Protein AF-A0A3E0DYT3-F1 (afdb_monomer_lite)

pLDDT: mean 91.17, std 12.26, range [44.31, 98.5]

Secondary structure (DSSP, 8-state):
-EE-S--EEEETTT--EEE--GGGSEEEEEEEEETTEEEEEEEEEEEEE-TTT--EEEEEEEEEESSTTSEEEEEEEEESEEEEE---EE----------

Organism: NCBI:txid1682742

Sequence (100 aa):
MELTNIPEFKCKKCLKNFEIEIDDFETDTYSYERSMGNENQYNWNYIGNCPHCDNDLEISFDAYEYPVGMLNYEDSELTGCEFIIKPIFNVHNEDFETDI

Foldseek 3Di:
DDWPDFWKKAFPVPRDIDTDDQVQWDWDWDWDQDPLGIKIKIKTWHWFADPPPRHTKIKMKIWIDPPQQHTDDIDIDIDRIDTPGDTDDDHPPPDDPPPD

Structure (mmCIF, N/CA/C/O backbone):
data_AF-A0A3E0DYT3-F1
#
_entry.id   AF-A0A3E0DYT3-F1
#
loop_
_atom_site.group_PDB
_atom_site.id
_atom_site.type_symbol
_atom_site.label_atom_id
_atom_site.label_alt_id
_atom_site.label_comp_id
_atom_site.label_asym_id
_atom_site.label_entity_id
_atom_site.label_seq_id
_atom_site.pdbx_PDB_ins_code
_atom_site.Cartn_x
_atom_site.Cartn_y
_atom_site.Cartn_z
_atom_site.occupancy
_atom_site.B_iso_or_equiv
_atom_site.auth_seq_id
_atom_site.auth_comp_id
_atom_site.auth_asym_id
_atom_site.auth_atom_id
_atom_site.pdbx_PDB_model_num
ATOM 1 N N . MET A 1 1 ? 2.644 -3.917 -13.233 1.00 85.62 1 MET A N 1
ATOM 2 C CA . MET A 1 1 ? 2.612 -4.678 -11.968 1.00 85.62 1 MET A CA 1
ATOM 3 C C . MET A 1 1 ? 1.208 -4.643 -11.394 1.00 85.62 1 MET A C 1
ATOM 5 O O . MET A 1 1 ? 0.528 -3.642 -11.584 1.00 85.62 1 MET A O 1
ATOM 9 N N . GLU A 1 2 ? 0.787 -5.704 -10.710 1.00 87.31 2 GLU A N 1
ATOM 10 C CA . GLU A 1 2 ? -0.510 -5.764 -10.024 1.00 87.31 2 GLU A CA 1
ATOM 11 C C . GLU A 1 2 ? -0.381 -6.292 -8.590 1.00 87.31 2 GLU A C 1
ATOM 13 O O . GLU A 1 2 ? 0.572 -7.007 -8.262 1.00 87.31 2 GLU A O 1
ATOM 18 N N . LEU A 1 3 ? -1.374 -5.967 -7.761 1.00 88.56 3 LEU A N 1
ATOM 19 C CA . LEU A 1 3 ? -1.604 -6.593 -6.463 1.00 88.56 3 LEU A CA 1
ATOM 20 C C . LEU A 1 3 ? -2.447 -7.858 -6.656 1.00 88.56 3 LEU A C 1
ATOM 22 O O . LEU A 1 3 ? -3.513 -7.810 -7.262 1.00 88.56 3 LEU A O 1
ATOM 26 N N . THR A 1 4 ? -1.983 -8.993 -6.132 1.00 89.25 4 THR A N 1
ATOM 27 C CA . THR A 1 4 ? -2.640 -10.305 -6.335 1.00 89.25 4 THR A CA 1
ATOM 28 C C . THR A 1 4 ? -3.494 -10.765 -5.156 1.00 89.25 4 THR A C 1
ATOM 30 O O . THR A 1 4 ? -4.172 -11.791 -5.233 1.00 89.25 4 THR A O 1
ATOM 33 N N . ASN A 1 5 ? -3.482 -10.012 -4.060 1.00 92.44 5 ASN A N 1
ATOM 34 C CA . ASN A 1 5 ? -4.314 -10.237 -2.888 1.00 92.44 5 ASN A CA 1
ATOM 35 C C . ASN A 1 5 ? -4.812 -8.909 -2.321 1.00 92.44 5 ASN A C 1
ATOM 37 O O . ASN A 1 5 ? -4.173 -7.871 -2.481 1.00 92.44 5 ASN A O 1
ATOM 41 N N . ILE A 1 6 ? -5.918 -8.982 -1.585 1.00 92.94 6 ILE A N 1
ATOM 42 C CA . ILE A 1 6 ? -6.404 -7.873 -0.768 1.00 92.94 6 ILE A CA 1
ATOM 43 C C . ILE A 1 6 ? -5.564 -7.851 0.522 1.00 92.94 6 ILE A C 1
ATOM 45 O O . ILE A 1 6 ? -5.486 -8.879 1.208 1.00 92.94 6 ILE A O 1
ATOM 49 N N . PRO A 1 7 ? -4.873 -6.744 0.843 1.00 94.50 7 PRO A N 1
ATOM 50 C CA . PRO A 1 7 ? -4.141 -6.620 2.096 1.00 94.50 7 PRO A CA 1
ATOM 51 C C . PRO A 1 7 ? -5.102 -6.448 3.281 1.00 94.50 7 PRO A C 1
ATOM 53 O O . PRO A 1 7 ? -6.120 -5.761 3.194 1.00 94.50 7 PRO A O 1
ATOM 56 N N . GLU A 1 8 ? -4.743 -7.041 4.421 1.00 96.94 8 GLU A N 1
ATOM 57 C CA . GLU A 1 8 ? -5.505 -6.917 5.668 1.00 96.94 8 GLU A CA 1
ATOM 58 C C . GLU A 1 8 ? -4.731 -6.084 6.686 1.00 96.94 8 GLU A C 1
ATOM 60 O O . GLU A 1 8 ? -3.527 -6.279 6.898 1.00 96.94 8 GLU A O 1
ATOM 65 N N . PHE A 1 9 ? -5.449 -5.218 7.397 1.00 98.00 9 PHE A N 1
ATOM 66 C CA . PHE A 1 9 ? -4.875 -4.288 8.360 1.00 98.00 9 PHE A CA 1
ATOM 67 C C . PHE A 1 9 ? -5.522 -4.426 9.728 1.00 98.00 9 PHE A C 1
ATOM 69 O O . PHE A 1 9 ? -6.697 -4.766 9.877 1.00 98.00 9 PHE A O 1
ATOM 76 N N . LYS A 1 10 ? -4.758 -4.064 10.755 1.00 98.44 10 LYS A N 1
ATOM 77 C CA . LYS A 1 10 ? -5.242 -3.886 12.118 1.00 98.44 10 LYS A CA 1
ATOM 78 C C . LYS A 1 10 ? -5.078 -2.439 12.544 1.00 98.44 10 LYS A C 1
ATOM 80 O O . LYS A 1 10 ? -3.985 -1.877 12.497 1.00 98.44 10 LYS A O 1
ATOM 85 N N . CYS A 1 11 ? -6.161 -1.829 13.017 1.00 98.50 11 CYS A N 1
ATOM 86 C CA . CYS A 1 11 ? -6.116 -0.462 13.527 1.00 98.50 11 CYS A CA 1
ATOM 87 C C . CYS A 1 11 ? -5.324 -0.406 14.840 1.00 98.50 11 CYS A C 1
ATOM 89 O O . CYS A 1 11 ? -5.667 -1.102 15.798 1.00 98.50 11 CYS A O 1
ATOM 91 N N . LYS A 1 12 ? -4.331 0.486 14.939 1.00 98.38 12 LYS A N 1
ATOM 92 C CA . LYS A 1 12 ? -3.523 0.657 16.162 1.00 98.38 12 LYS A CA 1
ATOM 93 C C . LYS A 1 12 ? -4.322 1.274 17.320 1.00 98.38 12 LYS A C 1
ATOM 95 O O . LYS A 1 12 ? -3.955 1.086 18.475 1.00 98.38 12 LYS A O 1
ATOM 100 N N . LYS A 1 13 ? -5.432 1.974 17.033 1.00 98.19 13 LYS A N 1
ATOM 101 C CA . LYS A 1 13 ? -6.297 2.610 18.047 1.00 98.19 13 LYS A CA 1
ATOM 102 C C . LYS A 1 13 ? -7.363 1.671 18.614 1.00 98.19 13 LYS A C 1
ATOM 104 O O . LYS A 1 13 ? -7.489 1.568 19.828 1.00 98.19 13 LYS A O 1
ATOM 109 N N . CYS A 1 14 ? -8.163 1.017 17.765 1.00 98.25 14 CYS A N 1
ATOM 110 C CA . CYS A 1 14 ? -9.277 0.169 18.226 1.00 98.25 14 CYS A CA 1
ATOM 111 C C . CYS A 1 14 ? -9.019 -1.340 18.134 1.00 98.25 14 CYS A C 1
ATOM 113 O O . CYS A 1 14 ? -9.865 -2.115 18.574 1.00 98.25 14 CYS A O 1
ATOM 115 N N . LEU A 1 15 ? -7.873 -1.753 17.578 1.00 98.19 15 LEU A N 1
ATOM 116 C CA . LEU A 1 15 ? -7.430 -3.147 17.445 1.00 98.19 15 LEU A CA 1
ATOM 117 C C . LEU A 1 15 ? -8.324 -4.047 16.585 1.00 98.19 15 LEU A C 1
ATOM 119 O O . LEU A 1 15 ? -8.094 -5.254 16.543 1.00 98.19 15 LEU A O 1
ATOM 123 N N . LYS A 1 16 ? -9.320 -3.479 15.901 1.00 98.44 16 LYS A N 1
ATOM 124 C CA . LYS A 1 16 ? -10.148 -4.205 14.942 1.00 98.44 16 LYS A CA 1
ATOM 125 C C . LYS A 1 16 ? -9.446 -4.318 13.597 1.00 98.44 16 LYS A C 1
ATOM 127 O O . LYS A 1 16 ? -8.723 -3.404 13.187 1.00 98.44 16 LYS A O 1
ATOM 132 N N . ASN A 1 17 ? -9.728 -5.428 12.934 1.00 98.19 17 ASN A N 1
ATOM 133 C CA . ASN A 1 17 ? -9.248 -5.720 11.597 1.00 98.19 17 ASN A CA 1
ATOM 134 C C . ASN A 1 17 ? -10.157 -5.048 10.563 1.00 98.19 17 ASN A C 1
ATOM 136 O O . ASN A 1 17 ? -11.354 -4.846 10.812 1.00 98.19 17 ASN A O 1
ATOM 140 N N . PHE A 1 18 ? -9.579 -4.692 9.427 1.00 97.31 18 PHE A N 1
ATOM 141 C CA . PHE A 1 18 ? -10.288 -4.157 8.276 1.00 97.31 18 PHE A CA 1
ATOM 142 C C . PHE A 1 18 ? -9.480 -4.409 7.001 1.00 97.31 18 PHE A C 1
ATOM 144 O O . PHE A 1 18 ? -8.274 -4.656 7.052 1.00 97.31 18 PHE A O 1
ATOM 151 N N . GLU A 1 19 ? -10.172 -4.318 5.878 1.00 96.44 19 GLU A N 1
ATOM 152 C CA . GLU A 1 19 ? -9.627 -4.403 4.527 1.00 96.44 19 GLU A CA 1
ATOM 153 C C . GLU A 1 19 ? -9.886 -3.067 3.830 1.00 96.44 19 GLU A 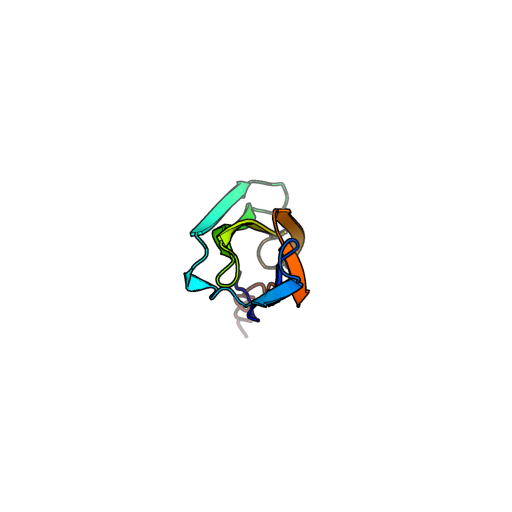C 1
ATOM 155 O O . GLU A 1 19 ? -10.802 -2.328 4.213 1.00 96.44 19 GLU A O 1
ATOM 160 N N . ILE A 1 20 ? -9.050 -2.752 2.849 1.00 93.25 20 ILE A N 1
ATOM 161 C CA . ILE A 1 20 ? -9.251 -1.641 1.921 1.00 93.25 20 ILE A CA 1
ATOM 162 C C . ILE A 1 20 ? -9.196 -2.267 0.532 1.00 93.25 20 ILE A C 1
ATOM 164 O O . ILE A 1 20 ? -8.249 -3.001 0.234 1.00 93.25 20 ILE A O 1
ATOM 168 N N . GLU A 1 21 ? -10.224 -2.023 -0.277 1.00 91.38 21 GLU A N 1
ATOM 169 C CA . GLU A 1 21 ? -10.259 -2.516 -1.651 1.00 91.38 21 GLU A CA 1
ATOM 170 C C . GLU A 1 21 ? -9.122 -1.872 -2.447 1.00 91.38 21 GLU A C 1
ATOM 172 O O . GLU A 1 21 ? -8.789 -0.707 -2.242 1.00 91.38 21 GLU A O 1
ATOM 177 N N . ILE A 1 22 ? -8.514 -2.620 -3.367 1.00 88.38 22 ILE A N 1
ATOM 178 C CA . ILE A 1 22 ? -7.379 -2.109 -4.156 1.00 88.38 22 ILE A CA 1
ATOM 179 C C . ILE A 1 22 ? -7.786 -0.861 -4.957 1.00 88.38 22 ILE A C 1
ATOM 181 O O . ILE A 1 22 ? -6.985 0.058 -5.098 1.00 88.38 22 ILE A O 1
ATOM 185 N N . ASP A 1 23 ? -9.041 -0.803 -5.409 1.00 90.88 23 ASP A N 1
ATOM 186 C CA . ASP A 1 23 ? -9.606 0.326 -6.157 1.00 90.88 23 ASP A CA 1
ATOM 187 C C . ASP A 1 23 ? -9.741 1.616 -5.324 1.00 90.88 23 ASP A C 1
ATOM 189 O O . ASP A 1 23 ? -9.891 2.696 -5.895 1.00 90.88 23 ASP A O 1
ATOM 193 N N . ASP A 1 24 ? -9.681 1.525 -3.989 1.00 93.81 24 ASP A N 1
ATOM 194 C CA . ASP A 1 24 ? -9.703 2.691 -3.098 1.00 93.81 24 ASP A CA 1
ATOM 195 C C . ASP A 1 24 ? -8.309 3.329 -2.931 1.00 93.81 24 ASP A C 1
ATOM 197 O O . ASP A 1 24 ? -8.190 4.395 -2.321 1.00 93.81 24 ASP A O 1
ATOM 201 N N . PHE A 1 25 ? -7.249 2.699 -3.452 1.00 95.00 25 PHE A N 1
ATOM 202 C CA . PHE A 1 25 ? -5.910 3.284 -3.476 1.00 95.00 25 PHE A CA 1
ATOM 203 C C . PHE A 1 25 ? -5.738 4.182 -4.703 1.00 95.00 25 PHE A C 1
ATOM 205 O O . PHE A 1 25 ? -6.036 3.799 -5.834 1.00 95.00 25 PHE A O 1
ATOM 212 N N . GLU A 1 26 ? -5.168 5.364 -4.494 1.00 96.31 26 GLU A N 1
ATOM 213 C CA . GLU A 1 26 ? -4.632 6.171 -5.584 1.00 96.31 26 GLU A CA 1
ATOM 214 C C . GLU A 1 26 ? -3.350 5.510 -6.096 1.00 96.31 26 GLU A C 1
ATOM 216 O O . GLU A 1 26 ? -2.431 5.238 -5.320 1.00 96.31 26 GLU A O 1
ATOM 221 N N . THR A 1 27 ? -3.301 5.218 -7.395 1.00 94.00 27 THR A N 1
ATOM 222 C CA . THR A 1 27 ? -2.179 4.502 -8.008 1.00 94.00 27 THR A CA 1
ATOM 223 C C . THR A 1 27 ? -1.402 5.391 -8.962 1.00 94.00 27 THR A C 1
ATOM 225 O O . THR A 1 27 ? -1.984 5.943 -9.900 1.00 94.00 27 THR A O 1
ATOM 228 N N . ASP A 1 28 ? -0.085 5.428 -8.800 1.00 95.06 28 ASP A N 1
ATOM 229 C CA . ASP A 1 28 ? 0.828 6.146 -9.683 1.00 95.06 28 ASP A CA 1
ATOM 230 C C . ASP A 1 28 ? 1.893 5.207 -10.257 1.00 95.06 28 ASP A C 1
ATOM 232 O O . ASP A 1 28 ? 2.249 4.174 -9.684 1.00 95.06 28 ASP A O 1
ATOM 236 N N . THR A 1 29 ? 2.413 5.557 -11.432 1.00 94.50 29 THR A N 1
ATOM 237 C CA . THR A 1 29 ? 3.540 4.848 -12.045 1.00 94.50 29 THR A CA 1
ATOM 238 C C . THR A 1 29 ? 4.561 5.843 -12.564 1.00 94.50 29 THR A C 1
ATOM 240 O O . THR A 1 29 ? 4.234 6.757 -13.324 1.00 94.50 29 THR A O 1
ATOM 243 N N . TYR A 1 30 ? 5.817 5.628 -12.190 1.00 94.56 30 TYR A N 1
ATOM 244 C CA . TYR A 1 30 ? 6.951 6.434 -12.619 1.00 94.56 30 TYR A CA 1
ATOM 245 C C . TYR A 1 30 ? 7.972 5.553 -13.331 1.00 94.56 30 TYR A C 1
ATOM 247 O O . TYR A 1 30 ? 8.154 4.393 -12.981 1.00 94.56 30 TYR A O 1
ATOM 255 N N . SER A 1 31 ? 8.649 6.103 -14.336 1.00 95.50 31 SER A N 1
ATOM 256 C CA . SER A 1 31 ? 9.658 5.384 -15.116 1.00 95.50 31 SER A CA 1
ATOM 257 C C . SER A 1 31 ? 10.934 6.210 -15.179 1.00 95.50 31 SER A C 1
ATOM 259 O O . SER A 1 31 ? 10.908 7.371 -15.596 1.00 95.50 31 SER A O 1
ATOM 261 N N . TYR A 1 32 ? 12.056 5.592 -14.818 1.00 93.50 32 TYR A N 1
ATOM 262 C CA . TYR A 1 32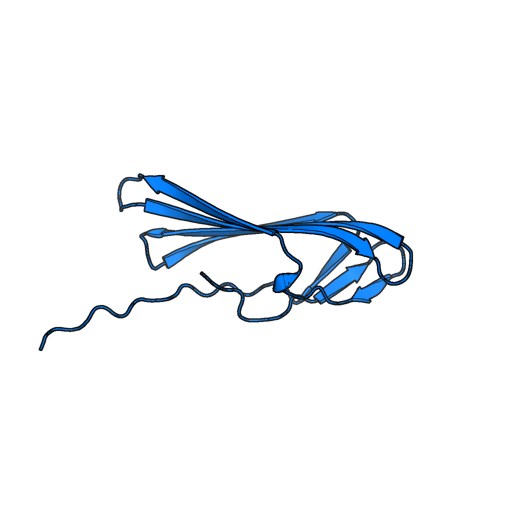 ? 13.368 6.229 -14.761 1.00 93.50 32 TYR A CA 1
ATOM 263 C C . TYR A 1 32 ? 14.387 5.432 -15.577 1.00 93.50 32 TYR A C 1
ATOM 265 O O . TYR A 1 32 ? 14.581 4.243 -15.345 1.00 93.50 32 TYR A O 1
ATOM 273 N N . GLU A 1 33 ? 15.073 6.074 -16.521 1.00 95.19 33 GLU A N 1
ATOM 274 C CA . GLU A 1 33 ? 16.086 5.399 -17.340 1.00 95.19 33 GLU A CA 1
ATOM 275 C C . GLU A 1 33 ? 17.333 5.044 -16.509 1.00 95.19 33 GLU A C 1
ATOM 277 O O . GLU A 1 33 ? 17.896 5.885 -15.799 1.00 95.19 33 GLU A O 1
ATOM 282 N N . ARG A 1 34 ? 17.786 3.790 -16.614 1.00 92.62 34 ARG A N 1
ATOM 283 C CA . ARG A 1 34 ? 18.992 3.255 -15.968 1.00 92.62 34 ARG A CA 1
ATOM 284 C C . ARG A 1 34 ? 19.772 2.341 -16.923 1.00 92.62 34 ARG A C 1
ATOM 286 O O . ARG A 1 34 ? 19.386 2.107 -18.063 1.00 92.62 34 ARG A O 1
ATOM 293 N N . SER A 1 35 ? 20.906 1.810 -16.461 1.00 93.12 35 SER A N 1
ATOM 294 C CA . SER A 1 35 ? 21.855 1.052 -17.294 1.00 93.12 35 SER A CA 1
ATOM 295 C C . SER A 1 35 ? 21.292 -0.213 -17.964 1.00 93.12 35 SER A C 1
ATOM 297 O O . SER A 1 35 ? 21.855 -0.653 -18.961 1.00 93.12 35 SER A O 1
ATOM 299 N N . MET A 1 36 ? 20.232 -0.823 -17.422 1.00 90.56 36 MET A N 1
ATOM 300 C CA . MET A 1 36 ? 19.591 -2.048 -17.935 1.00 90.56 36 MET A CA 1
ATOM 301 C C . MET A 1 36 ? 18.173 -1.784 -18.470 1.00 90.56 36 MET A C 1
ATOM 303 O O . MET A 1 36 ? 17.347 -2.693 -18.503 1.00 90.56 36 MET A O 1
ATOM 307 N N . GLY A 1 37 ? 17.890 -0.544 -18.875 1.00 91.75 37 GLY A N 1
ATOM 308 C CA . GLY A 1 37 ? 16.560 -0.098 -19.281 1.00 91.75 37 GLY A CA 1
ATOM 309 C C . GLY A 1 37 ? 15.874 0.715 -18.189 1.00 91.75 37 GLY A C 1
ATOM 310 O O . GLY A 1 37 ? 16.525 1.229 -17.278 1.00 91.75 37 GLY A O 1
ATOM 311 N N . ASN A 1 38 ? 14.558 0.858 -18.299 1.00 92.31 38 ASN A N 1
ATOM 312 C CA . ASN A 1 38 ? 13.786 1.631 -17.335 1.00 92.31 38 ASN A CA 1
ATOM 313 C C . ASN A 1 38 ? 13.647 0.872 -16.012 1.00 92.31 38 ASN A C 1
ATOM 315 O O . ASN A 1 38 ? 13.396 -0.331 -15.998 1.00 92.31 38 ASN A O 1
ATOM 319 N N . GLU A 1 39 ? 13.804 1.591 -14.907 1.00 94.75 39 GLU A N 1
ATOM 320 C CA . GLU A 1 39 ? 13.262 1.216 -13.607 1.00 94.75 39 GLU A CA 1
ATOM 321 C C . GLU A 1 39 ? 11.848 1.788 -13.518 1.00 94.75 39 GLU A C 1
ATOM 323 O O . GLU A 1 39 ? 11.671 3.008 -13.584 1.00 94.75 39 GLU A O 1
ATOM 328 N N . ASN A 1 40 ? 10.854 0.911 -13.394 1.00 94.88 40 ASN A N 1
ATOM 329 C CA . ASN A 1 40 ? 9.468 1.318 -13.199 1.00 94.88 40 ASN A CA 1
ATOM 330 C C . ASN A 1 40 ? 9.139 1.249 -11.706 1.00 94.88 40 ASN A C 1
ATOM 332 O O . ASN A 1 40 ? 9.314 0.203 -11.087 1.00 94.88 40 ASN A O 1
ATOM 336 N N . GLN A 1 41 ? 8.664 2.348 -11.130 1.00 95.56 41 GLN A N 1
ATOM 337 C CA . GLN A 1 41 ? 8.113 2.397 -9.780 1.00 95.56 41 GLN A CA 1
ATOM 338 C C . GLN A 1 41 ? 6.590 2.397 -9.876 1.00 95.56 41 GLN A C 1
ATOM 340 O O . GLN A 1 41 ? 6.013 3.231 -10.573 1.00 95.56 41 GLN A O 1
ATOM 345 N N . TYR A 1 42 ? 5.960 1.491 -9.143 1.00 95.31 42 TYR A N 1
ATOM 346 C CA . TYR A 1 42 ? 4.520 1.413 -8.955 1.00 95.31 42 TYR A CA 1
ATOM 347 C C . TYR A 1 42 ? 4.211 1.786 -7.515 1.00 95.31 42 TYR A C 1
ATOM 349 O O . TYR A 1 42 ? 4.820 1.232 -6.597 1.00 95.31 42 TYR A O 1
ATOM 357 N N . ASN A 1 43 ? 3.292 2.724 -7.331 1.00 95.38 43 ASN A N 1
ATOM 358 C CA . ASN A 1 43 ? 2.928 3.225 -6.020 1.00 95.38 43 ASN A CA 1
ATOM 359 C C . ASN A 1 43 ? 1.408 3.130 -5.813 1.00 95.38 43 ASN A C 1
ATOM 361 O O . ASN A 1 43 ? 0.635 3.360 -6.744 1.00 95.38 43 ASN A O 1
ATOM 365 N N . TRP A 1 44 ? 1.009 2.780 -4.591 1.00 96.38 44 TRP A N 1
ATOM 366 C CA . TRP A 1 44 ? -0.376 2.747 -4.123 1.00 96.38 44 TRP A CA 1
ATOM 367 C C . TRP A 1 44 ? -0.468 3.552 -2.831 1.00 96.38 44 TRP A C 1
ATOM 369 O O . TRP A 1 44 ? 0.185 3.190 -1.854 1.00 96.38 44 TRP A O 1
ATOM 379 N N . ASN A 1 45 ? -1.306 4.588 -2.798 1.00 97.19 45 ASN A N 1
ATOM 380 C CA . ASN A 1 45 ? -1.529 5.419 -1.616 1.00 97.19 45 ASN A CA 1
ATOM 381 C C . ASN A 1 45 ? -2.988 5.385 -1.174 1.00 97.19 45 ASN A C 1
ATOM 383 O O . ASN A 1 45 ? -3.904 5.498 -1.984 1.00 97.19 45 ASN A O 1
ATOM 387 N N . TYR A 1 46 ? -3.204 5.313 0.133 1.00 97.44 46 TYR A N 1
ATOM 388 C CA . TYR A 1 46 ? -4.511 5.486 0.747 1.00 97.44 46 TYR A CA 1
ATOM 389 C C . TYR A 1 46 ? -4.416 6.457 1.920 1.00 97.44 46 TYR A C 1
ATOM 391 O O . TYR A 1 46 ? -3.608 6.276 2.835 1.00 97.44 46 TYR A O 1
ATOM 399 N N . ILE A 1 47 ? -5.297 7.459 1.914 1.00 97.69 47 ILE A N 1
ATOM 400 C CA . ILE A 1 47 ? -5.503 8.395 3.019 1.00 97.69 47 ILE A CA 1
ATOM 401 C C . ILE A 1 47 ? -6.978 8.341 3.399 1.00 97.69 47 ILE A C 1
ATOM 403 O O . ILE A 1 47 ? -7.856 8.614 2.582 1.00 97.69 47 ILE A O 1
ATOM 407 N N . GLY A 1 48 ? -7.264 8.017 4.656 1.00 96.94 48 GLY A N 1
ATOM 408 C CA . GLY A 1 48 ? -8.641 7.909 5.119 1.00 96.94 48 GLY A CA 1
ATOM 409 C C . GLY A 1 48 ? -8.745 7.612 6.604 1.00 96.94 48 GLY A C 1
ATOM 410 O O . GLY A 1 48 ? -7.820 7.859 7.376 1.00 96.94 48 GLY A O 1
ATOM 411 N N . ASN A 1 49 ? -9.883 7.061 7.019 1.00 97.81 49 ASN A N 1
ATOM 412 C CA . ASN A 1 49 ? -10.169 6.804 8.427 1.00 97.81 49 ASN A CA 1
ATOM 413 C C . ASN A 1 49 ? -10.513 5.334 8.676 1.00 97.81 49 ASN A C 1
ATOM 415 O O . ASN A 1 49 ? -11.087 4.645 7.836 1.00 97.81 49 ASN A O 1
ATOM 419 N N . CYS A 1 50 ? -10.177 4.841 9.869 1.00 97.56 50 CYS A N 1
ATOM 420 C CA . CYS A 1 50 ? -10.549 3.501 10.296 1.00 97.56 50 CYS A CA 1
ATOM 421 C C . CYS A 1 50 ? -12.080 3.386 10.373 1.00 97.56 50 CYS A C 1
ATOM 423 O O . CYS A 1 50 ? -12.690 4.119 11.162 1.00 97.56 50 CYS A O 1
ATOM 425 N N . PRO A 1 51 ? -12.698 2.397 9.701 1.00 97.25 51 PRO A N 1
ATOM 426 C CA . PRO A 1 51 ? -14.158 2.287 9.605 1.00 97.25 51 PRO A CA 1
ATOM 427 C C . PRO A 1 51 ? -14.851 2.005 10.948 1.00 97.25 51 PRO A C 1
ATOM 429 O O . PRO A 1 51 ? -16.074 2.056 11.053 1.00 97.25 51 PRO A O 1
ATOM 432 N N . HIS A 1 52 ? -14.083 1.696 12.000 1.00 97.75 52 HIS A N 1
ATOM 433 C CA . HIS A 1 52 ? -14.616 1.328 13.310 1.00 97.75 52 HIS A CA 1
ATOM 434 C C . HIS A 1 52 ? -14.448 2.381 14.404 1.00 97.75 52 HIS A C 1
ATOM 436 O O . HIS A 1 52 ? -15.122 2.284 15.431 1.00 97.75 52 HIS A O 1
ATOM 442 N N . CYS A 1 53 ? -13.499 3.309 14.267 1.00 97.75 53 CYS A N 1
ATOM 443 C CA . CYS A 1 53 ? -13.169 4.266 15.332 1.00 97.75 53 CYS A CA 1
ATOM 444 C C . CYS A 1 53 ? -12.677 5.628 14.835 1.00 97.75 53 CYS A C 1
ATOM 446 O O . CYS A 1 53 ? -12.195 6.422 15.654 1.00 97.75 53 CYS A O 1
ATOM 448 N N . ASP A 1 54 ? -12.769 5.857 13.523 1.00 97.50 54 ASP A N 1
ATOM 449 C CA . ASP A 1 54 ? -12.444 7.124 12.873 1.00 97.50 54 ASP A CA 1
ATOM 450 C C . ASP A 1 54 ? -10.982 7.564 13.078 1.00 97.50 54 ASP A C 1
ATOM 452 O O . ASP A 1 54 ? -10.643 8.738 13.077 1.00 97.50 54 ASP A O 1
ATOM 456 N N . ASN A 1 55 ? -10.084 6.608 13.337 1.00 97.88 55 ASN A N 1
ATOM 457 C CA . ASN A 1 55 ? -8.652 6.882 13.444 1.00 97.88 55 ASN A CA 1
ATOM 458 C C . ASN A 1 55 ? -8.072 7.228 12.075 1.00 97.88 55 ASN A C 1
ATOM 460 O O . ASN A 1 55 ? -8.318 6.464 11.149 1.00 97.88 55 ASN A O 1
ATOM 464 N N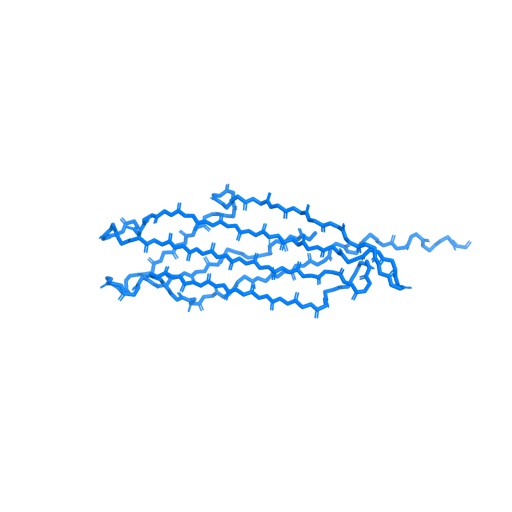 . ASP A 1 56 ? -7.251 8.268 11.975 1.00 98.44 56 ASP A N 1
ATOM 465 C CA . ASP A 1 56 ? -6.552 8.605 10.730 1.00 98.44 56 ASP A CA 1
ATOM 466 C C . ASP A 1 56 ? -5.618 7.469 10.287 1.00 98.44 56 ASP A C 1
ATOM 468 O O . ASP A 1 56 ? -4.906 6.865 11.101 1.00 98.44 56 ASP A O 1
ATOM 472 N N . LEU A 1 57 ? -5.662 7.160 8.996 1.00 98.25 57 LEU A N 1
ATOM 473 C CA . LEU A 1 57 ? -4.883 6.133 8.322 1.00 98.25 57 LEU A CA 1
ATOM 474 C C . LEU A 1 57 ? -4.168 6.763 7.130 1.00 98.25 57 LEU A C 1
ATOM 476 O O . LEU A 1 57 ? -4.782 7.474 6.337 1.00 98.25 57 LEU A O 1
ATOM 480 N N . GLU A 1 58 ? -2.891 6.441 6.998 1.00 98.19 58 GLU A N 1
ATOM 481 C CA . GLU A 1 58 ? -2.079 6.756 5.828 1.00 98.19 58 GLU A CA 1
ATOM 482 C C . GLU A 1 58 ? -1.267 5.504 5.519 1.00 98.19 58 GLU A C 1
ATOM 484 O O . GLU A 1 58 ? -0.602 4.956 6.405 1.00 98.19 58 GLU A O 1
ATOM 489 N N . ILE A 1 59 ? -1.435 4.983 4.310 1.00 98.06 59 ILE A N 1
ATOM 490 C CA . ILE A 1 59 ? -0.896 3.696 3.885 1.00 98.06 59 ILE A CA 1
ATOM 491 C C . ILE A 1 59 ? -0.295 3.898 2.501 1.00 98.06 59 ILE A C 1
ATOM 493 O O . ILE A 1 59 ? -1.006 4.327 1.594 1.00 98.06 59 ILE A O 1
ATOM 497 N N . SER A 1 60 ? 0.980 3.563 2.341 1.00 96.81 60 SER A N 1
ATOM 498 C CA . SER A 1 60 ? 1.656 3.567 1.049 1.00 96.81 60 SER A CA 1
ATOM 499 C C . SER A 1 60 ? 2.346 2.235 0.787 1.00 96.81 60 SER A C 1
ATOM 501 O O . SER A 1 60 ? 2.909 1.613 1.6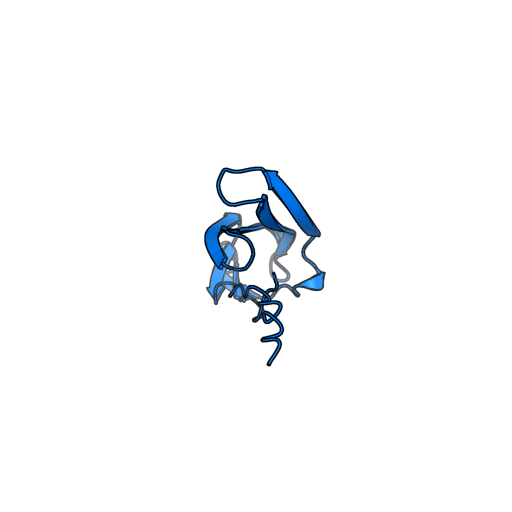96 1.00 96.81 60 SER A O 1
ATOM 503 N N . PHE A 1 61 ? 2.298 1.800 -0.468 1.00 94.69 61 PHE A N 1
ATOM 504 C CA . PHE A 1 61 ? 3.078 0.683 -0.978 1.00 94.69 61 PHE A CA 1
ATOM 505 C C . PHE A 1 61 ? 3.859 1.123 -2.202 1.00 94.69 61 PHE A C 1
ATOM 507 O O . PHE A 1 61 ? 3.297 1.750 -3.097 1.00 94.69 61 PHE A O 1
ATOM 514 N N . ASP A 1 62 ? 5.116 0.712 -2.272 1.00 94.94 62 ASP A N 1
ATOM 515 C CA . ASP A 1 62 ? 5.985 0.947 -3.411 1.00 94.94 62 ASP A CA 1
ATOM 516 C C . ASP A 1 62 ? 6.569 -0.372 -3.890 1.00 94.94 62 ASP A C 1
ATOM 518 O O . ASP A 1 62 ? 7.042 -1.188 -3.099 1.00 94.94 62 ASP A O 1
ATOM 522 N N . ALA A 1 63 ? 6.588 -0.567 -5.200 1.00 95.62 63 ALA A N 1
ATOM 523 C CA . ALA A 1 63 ? 7.256 -1.696 -5.811 1.00 95.62 63 ALA A CA 1
ATOM 524 C C . ALA A 1 63 ? 8.012 -1.251 -7.060 1.00 95.62 63 ALA A C 1
ATOM 526 O O . ALA A 1 63 ? 7.516 -0.478 -7.878 1.00 95.62 63 ALA A O 1
ATOM 527 N N . TYR A 1 64 ? 9.237 -1.742 -7.191 1.00 94.75 64 TYR A N 1
ATOM 528 C CA . TYR A 1 64 ? 10.187 -1.323 -8.209 1.00 94.75 64 TYR A CA 1
ATOM 529 C C . TYR A 1 64 ? 10.511 -2.502 -9.112 1.00 94.75 64 TYR A C 1
ATOM 531 O O . TYR A 1 64 ? 10.917 -3.567 -8.645 1.00 94.75 64 TYR A O 1
ATOM 539 N N . GLU A 1 65 ? 10.378 -2.295 -10.411 1.00 94.31 65 GLU A N 1
ATOM 540 C CA . GLU A 1 65 ? 10.715 -3.254 -11.450 1.00 94.31 65 GLU A CA 1
ATOM 541 C C . GLU A 1 65 ? 12.014 -2.824 -12.132 1.00 94.31 65 GLU A C 1
ATOM 543 O O . GLU A 1 65 ? 12.066 -1.759 -12.752 1.00 94.31 65 GLU A O 1
ATOM 548 N N . TYR A 1 66 ? 13.076 -3.621 -11.985 1.00 92.06 66 TYR A N 1
ATOM 549 C CA . TYR A 1 66 ? 14.359 -3.363 -12.638 1.00 92.06 66 TYR A CA 1
ATOM 550 C C . TYR A 1 66 ? 15.261 -4.619 -12.680 1.00 92.06 66 TYR A C 1
ATOM 552 O O . TYR A 1 66 ? 15.682 -5.100 -11.625 1.00 92.06 66 TYR A O 1
ATOM 560 N N . PRO A 1 67 ? 15.643 -5.122 -13.873 1.00 91.19 67 PRO A N 1
ATOM 561 C CA . PRO A 1 67 ? 15.230 -4.640 -15.194 1.00 91.19 67 PRO A CA 1
ATOM 562 C C . PRO A 1 67 ? 13.726 -4.841 -15.432 1.00 91.19 67 PRO A C 1
ATOM 564 O O . PRO A 1 67 ? 13.055 -5.509 -14.647 1.00 91.19 67 PRO A O 1
ATOM 567 N N . VAL A 1 68 ? 13.216 -4.270 -16.525 1.00 89.19 68 VAL A N 1
ATOM 568 C CA . VAL A 1 68 ? 11.822 -4.466 -16.953 1.00 89.19 68 VAL A CA 1
ATOM 569 C C . VAL A 1 68 ? 11.482 -5.965 -16.959 1.00 89.19 68 VAL A C 1
ATOM 571 O O . VAL A 1 68 ? 12.262 -6.778 -17.460 1.00 89.19 68 VAL A O 1
ATOM 574 N N . GLY A 1 69 ? 10.346 -6.328 -16.366 1.00 88.06 69 GLY A N 1
ATOM 575 C CA . GLY A 1 69 ? 9.903 -7.710 -16.163 1.00 88.06 69 GLY A CA 1
ATOM 576 C C . GLY A 1 69 ? 10.391 -8.389 -14.871 1.00 88.06 69 GLY A C 1
ATOM 577 O O . GLY A 1 69 ? 10.075 -9.556 -14.653 1.00 88.06 69 GLY A O 1
ATOM 578 N N . MET A 1 70 ? 11.128 -7.709 -13.982 1.00 89.81 70 MET A N 1
ATOM 579 C CA . MET A 1 70 ? 11.619 -8.303 -12.728 1.00 89.81 70 MET A CA 1
ATOM 580 C C . MET A 1 70 ? 11.402 -7.400 -11.512 1.00 89.81 70 MET A C 1
ATOM 582 O O . MET A 1 70 ? 11.858 -6.260 -11.489 1.00 89.81 70 MET A O 1
ATOM 586 N N . LEU A 1 71 ? 10.779 -7.943 -10.458 1.00 91.94 71 LEU A N 1
ATOM 587 C CA . LEU A 1 71 ? 10.646 -7.255 -9.173 1.00 91.94 71 LEU A CA 1
ATOM 588 C C . LEU A 1 71 ? 12.035 -7.117 -8.541 1.00 91.94 71 LEU A C 1
ATOM 590 O O . LEU A 1 71 ? 12.719 -8.112 -8.303 1.00 91.94 71 LEU A O 1
ATOM 594 N N . ASN A 1 72 ? 12.435 -5.880 -8.276 1.00 93.75 72 ASN A N 1
ATOM 595 C CA . ASN A 1 72 ? 13.729 -5.535 -7.704 1.00 93.75 72 ASN A CA 1
ATOM 596 C C . ASN A 1 72 ? 13.622 -5.242 -6.203 1.00 93.75 72 ASN A C 1
ATOM 598 O O . ASN A 1 72 ? 14.394 -5.771 -5.404 1.00 93.75 72 ASN A O 1
ATOM 602 N N . TYR A 1 73 ? 12.669 -4.393 -5.816 1.00 93.50 73 TYR A N 1
ATOM 603 C CA . TYR A 1 73 ? 12.506 -3.933 -4.438 1.00 93.50 73 TYR A CA 1
ATOM 604 C C . TYR A 1 73 ? 11.041 -3.607 -4.144 1.00 93.50 73 TYR A C 1
ATOM 606 O O . TYR A 1 73 ? 10.316 -3.183 -5.041 1.00 93.50 73 TYR A O 1
ATOM 614 N N . GLU A 1 74 ? 10.626 -3.789 -2.895 1.00 95.19 74 GLU A N 1
ATOM 615 C CA . GLU A 1 74 ? 9.311 -3.405 -2.384 1.00 95.19 74 GLU A CA 1
ATOM 616 C C . GLU A 1 74 ? 9.476 -2.662 -1.054 1.00 95.19 74 GLU A C 1
ATOM 618 O O . GLU A 1 74 ? 10.36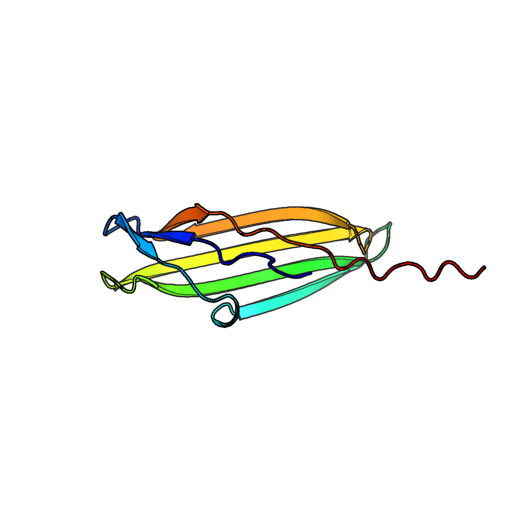7 -2.990 -0.263 1.00 95.19 74 GLU A O 1
ATOM 623 N N . ASP A 1 75 ? 8.620 -1.675 -0.812 1.00 95.69 75 ASP A N 1
ATOM 624 C CA . ASP A 1 75 ? 8.559 -0.930 0.441 1.00 95.69 75 ASP A CA 1
ATOM 625 C C . ASP A 1 75 ? 7.114 -0.612 0.831 1.00 95.69 75 ASP A C 1
ATOM 627 O O . ASP A 1 75 ? 6.196 -0.650 0.009 1.00 95.69 75 ASP A O 1
ATOM 631 N N . SER A 1 76 ? 6.901 -0.337 2.114 1.00 95.94 76 SER A N 1
ATOM 632 C CA . SER A 1 76 ? 5.572 -0.012 2.625 1.00 95.94 76 SER A CA 1
ATOM 633 C C . SER A 1 76 ? 5.641 0.852 3.878 1.00 95.94 76 SER A C 1
ATOM 635 O O . SER A 1 76 ? 6.306 0.466 4.846 1.00 95.94 76 SER A O 1
ATOM 637 N N . GLU A 1 77 ? 4.863 1.932 3.922 1.00 97.56 77 GLU A N 1
ATOM 638 C CA . GLU A 1 77 ? 4.717 2.783 5.104 1.00 97.56 77 GLU A CA 1
ATOM 639 C C . GLU A 1 77 ? 3.265 2.792 5.602 1.00 97.56 77 GLU A C 1
ATOM 641 O O . GLU A 1 77 ? 2.313 2.853 4.827 1.00 97.56 77 GLU A O 1
ATOM 646 N N . LEU A 1 78 ? 3.077 2.665 6.924 1.00 97.94 78 LEU A N 1
ATOM 647 C CA . LEU A 1 78 ? 1.751 2.561 7.542 1.00 97.94 78 LEU A CA 1
ATOM 648 C C . LEU A 1 78 ? 1.651 3.398 8.820 1.00 97.94 78 LEU A C 1
ATOM 650 O O . LEU A 1 78 ? 2.240 3.074 9.864 1.00 97.94 78 LEU A O 1
ATOM 654 N N . THR A 1 79 ? 0.783 4.402 8.777 1.00 98.38 79 THR A N 1
ATOM 655 C CA . THR A 1 79 ? 0.379 5.226 9.917 1.00 98.38 79 THR A CA 1
ATOM 656 C C . THR A 1 79 ? -1.031 4.844 10.368 1.00 98.38 79 THR A C 1
ATOM 658 O O . THR A 1 79 ? -1.920 4.545 9.576 1.00 98.38 79 THR A O 1
ATOM 661 N N . GLY A 1 80 ? -1.246 4.786 11.686 1.00 98.00 80 GLY A N 1
ATOM 662 C CA . GLY A 1 80 ? -2.554 4.461 12.275 1.00 98.00 80 GLY A CA 1
ATOM 663 C C . GLY A 1 80 ? -2.969 2.981 12.221 1.00 98.00 80 GLY A C 1
ATOM 664 O O . GLY A 1 80 ? -3.870 2.569 12.958 1.00 98.00 80 GLY A O 1
ATOM 665 N N . CYS A 1 81 ? -2.274 2.146 11.447 1.00 98.38 81 CYS A N 1
ATOM 666 C CA . CYS A 1 81 ? -2.505 0.702 11.362 1.00 98.38 81 CYS A CA 1
ATOM 667 C C . CYS A 1 81 ? -1.204 -0.111 11.222 1.00 98.38 81 CYS A C 1
ATOM 669 O O . CYS A 1 81 ? -0.103 0.445 11.204 1.00 98.38 81 CYS A O 1
ATOM 671 N N . GLU A 1 82 ? -1.333 -1.435 11.218 1.00 98.06 82 GLU A N 1
ATOM 672 C CA . GLU A 1 82 ? -0.278 -2.413 10.930 1.00 98.06 82 GLU A CA 1
ATOM 673 C C . GLU A 1 82 ? -0.831 -3.531 10.038 1.00 98.06 82 GLU A C 1
ATOM 675 O O . GLU A 1 82 ? -2.036 -3.793 10.057 1.00 98.06 82 GLU A O 1
ATOM 680 N N . PHE A 1 83 ? 0.037 -4.205 9.282 1.00 97.06 83 PHE A N 1
ATOM 681 C CA . PHE A 1 83 ? -0.376 -5.351 8.478 1.00 97.06 83 PHE A CA 1
ATOM 682 C C . PHE A 1 83 ? -0.751 -6.555 9.335 1.00 97.06 83 PHE A C 1
ATOM 684 O O . PHE A 1 83 ? -0.047 -6.922 10.278 1.00 97.06 83 PHE A O 1
ATOM 691 N N . ILE A 1 84 ? -1.810 -7.229 8.908 1.00 97.62 84 ILE A N 1
ATOM 692 C CA . ILE A 1 84 ? -2.087 -8.629 9.229 1.00 97.62 84 ILE A CA 1
ATOM 693 C C . ILE A 1 84 ? -1.663 -9.493 8.041 1.00 97.62 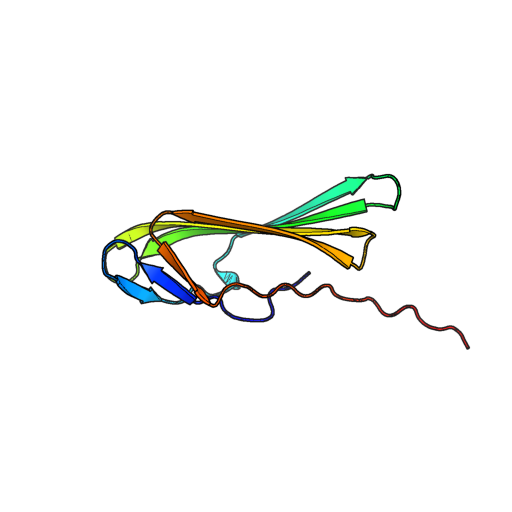84 ILE A C 1
ATOM 695 O O . ILE A 1 84 ? -0.942 -10.474 8.221 1.00 97.62 84 ILE A O 1
ATOM 699 N N . ILE A 1 85 ? -2.048 -9.077 6.830 1.00 95.88 85 ILE A N 1
ATOM 700 C CA . ILE A 1 85 ? -1.638 -9.683 5.562 1.00 95.88 85 ILE A CA 1
ATOM 701 C C . ILE A 1 85 ? -1.039 -8.585 4.689 1.00 95.88 85 ILE A C 1
ATOM 703 O O . ILE A 1 85 ? -1.686 -7.575 4.420 1.00 95.88 85 ILE A O 1
ATOM 707 N N . LYS A 1 86 ? 0.211 -8.785 4.268 1.00 94.62 86 LYS A N 1
ATOM 708 C CA . LYS A 1 86 ? 0.914 -7.861 3.374 1.00 94.62 86 LYS A CA 1
ATOM 709 C C . LYS A 1 86 ? 0.394 -7.968 1.932 1.00 94.62 86 LYS A C 1
ATOM 711 O O . LYS A 1 86 ? -0.067 -9.046 1.545 1.00 94.62 86 LYS A O 1
ATOM 716 N N . PRO A 1 87 ? 0.498 -6.894 1.133 1.00 93.00 87 PRO A N 1
ATOM 717 C CA . PRO A 1 87 ? 0.296 -6.973 -0.307 1.00 93.00 87 PRO A CA 1
ATOM 718 C C . PRO A 1 87 ? 1.330 -7.901 -0.960 1.00 93.00 87 PRO A C 1
ATOM 720 O O . PRO A 1 87 ? 2.472 -7.986 -0.512 1.00 93.00 87 PRO A O 1
ATOM 723 N N . ILE A 1 88 ? 0.918 -8.590 -2.021 1.00 91.69 88 ILE A N 1
ATOM 724 C CA . ILE A 1 88 ? 1.749 -9.442 -2.868 1.00 91.69 88 ILE A CA 1
ATOM 725 C C . ILE A 1 88 ? 1.733 -8.848 -4.271 1.00 91.69 88 ILE A C 1
ATOM 727 O O . ILE A 1 88 ? 0.699 -8.850 -4.951 1.00 91.69 88 ILE A O 1
ATOM 731 N N . PHE A 1 89 ? 2.899 -8.383 -4.705 1.00 92.00 89 PHE A N 1
ATOM 732 C CA . PHE A 1 89 ? 3.103 -7.793 -6.020 1.00 92.00 89 PHE A CA 1
ATOM 733 C C . PHE A 1 89 ? 3.461 -8.861 -7.045 1.00 92.00 89 PHE A C 1
ATOM 735 O O . PHE A 1 89 ? 4.315 -9.716 -6.797 1.00 92.00 89 PHE A O 1
ATOM 742 N N . ASN A 1 90 ? 2.841 -8.787 -8.218 1.00 89.12 90 ASN A N 1
ATOM 743 C CA . ASN A 1 90 ? 3.189 -9.635 -9.346 1.00 89.12 90 ASN A CA 1
ATOM 744 C C . ASN A 1 90 ? 3.574 -8.793 -10.563 1.00 89.12 90 ASN A C 1
ATOM 746 O O . ASN A 1 90 ? 2.877 -7.850 -10.958 1.00 89.12 90 ASN A O 1
ATOM 750 N N . VAL A 1 91 ? 4.711 -9.144 -11.157 1.00 85.88 91 VAL A N 1
ATOM 751 C CA . VAL A 1 91 ? 5.175 -8.549 -12.404 1.00 85.88 91 VAL A CA 1
ATOM 752 C C . VAL A 1 91 ? 4.505 -9.290 -13.547 1.00 85.88 91 VAL A C 1
ATOM 754 O O . VAL A 1 91 ? 4.593 -10.513 -13.642 1.00 85.88 91 VAL A O 1
ATOM 757 N N . HIS A 1 92 ? 3.833 -8.550 -14.425 1.00 74.19 92 HIS A N 1
ATOM 758 C CA . HIS A 1 92 ? 3.367 -9.129 -15.675 1.00 74.19 92 HIS A CA 1
ATOM 759 C C . HIS A 1 92 ? 4.599 -9.449 -16.515 1.00 74.19 92 HIS A C 1
ATOM 761 O O . HIS A 1 92 ? 5.255 -8.547 -17.030 1.00 74.19 92 HIS A O 1
ATOM 767 N N . ASN A 1 93 ? 4.928 -10.731 -16.632 1.00 62.19 93 ASN A N 1
ATOM 768 C CA . ASN A 1 93 ? 5.823 -11.169 -17.685 1.00 62.19 93 ASN A CA 1
ATOM 769 C C . ASN A 1 93 ? 5.015 -11.085 -18.978 1.00 62.19 93 ASN A C 1
ATOM 771 O O . ASN A 1 93 ? 4.155 -11.928 -19.220 1.00 62.19 93 ASN A O 1
ATOM 775 N N . GLU A 1 94 ? 5.245 -10.054 -19.788 1.00 54.97 94 GLU A N 1
ATOM 776 C CA . GLU A 1 94 ? 4.927 -10.164 -21.207 1.00 54.97 94 GLU A CA 1
ATOM 777 C C . GLU A 1 94 ? 5.869 -11.244 -21.744 1.00 54.97 94 GLU A C 1
ATOM 779 O O . GLU A 1 94 ? 7.062 -11.005 -21.937 1.00 54.97 94 GLU A O 1
ATOM 784 N N . ASP A 1 95 ? 5.358 -12.477 -21.827 1.00 52.34 95 ASP A N 1
ATOM 785 C CA . ASP A 1 95 ? 6.054 -13.616 -22.408 1.00 52.34 95 ASP A CA 1
ATOM 786 C C . ASP A 1 95 ? 6.753 -13.158 -23.691 1.00 52.34 95 ASP A C 1
ATOM 788 O O . ASP A 1 95 ? 6.114 -12.678 -24.628 1.00 52.34 95 ASP A O 1
ATOM 792 N N . PHE A 1 96 ? 8.078 -13.306 -23.729 1.00 52.78 96 PHE A N 1
ATOM 793 C CA . PHE A 1 96 ? 8.809 -13.310 -24.984 1.00 52.78 96 PHE A CA 1
ATOM 794 C C . PHE A 1 96 ? 8.086 -14.299 -25.902 1.00 52.78 96 PHE A C 1
ATOM 796 O O . PHE A 1 96 ? 8.086 -15.501 -25.618 1.00 52.78 96 PHE A O 1
ATOM 803 N N . GLU A 1 97 ? 7.469 -13.815 -26.985 1.00 48.47 97 GLU A N 1
ATOM 804 C CA . GLU A 1 97 ? 7.104 -14.684 -28.097 1.00 48.47 97 GLU A CA 1
ATOM 805 C C . GLU A 1 97 ? 8.394 -15.404 -28.494 1.00 48.47 97 GLU A C 1
ATOM 807 O O . GLU A 1 97 ? 9.341 -14.815 -29.017 1.00 48.47 97 GLU A O 1
ATOM 812 N N . THR A 1 98 ? 8.487 -16.684 -28.142 1.00 49.75 98 THR A N 1
ATOM 813 C CA . THR A 1 98 ? 9.527 -17.549 -28.678 1.00 49.75 98 THR A CA 1
ATOM 814 C C . THR A 1 98 ? 9.117 -17.821 -30.114 1.00 49.75 98 THR A C 1
ATOM 816 O O . THR A 1 98 ? 8.406 -18.782 -30.398 1.00 49.75 98 THR A O 1
ATOM 819 N N . ASP A 1 99 ? 9.511 -16.915 -31.011 1.00 44.31 99 ASP A N 1
ATOM 820 C CA . ASP A 1 99 ? 9.513 -17.186 -32.442 1.00 44.31 99 ASP A CA 1
ATOM 821 C C . ASP A 1 99 ? 10.291 -18.494 -32.669 1.00 44.31 99 ASP A C 1
ATOM 823 O O . ASP A 1 99 ? 11.474 -18.611 -32.332 1.00 44.31 99 ASP A O 1
ATOM 827 N N . ILE A 1 100 ? 9.544 -19.489 -33.153 1.00 49.59 100 ILE A N 1
ATOM 828 C CA . ILE A 1 100 ? 9.939 -20.866 -33.491 1.00 49.59 100 ILE A CA 1
ATOM 829 C C . ILE A 1 100 ? 11.086 -20.907 -34.505 1.00 49.59 100 ILE A C 1
ATOM 831 O O . ILE A 1 100 ? 11.024 -20.163 -35.510 1.00 49.59 100 ILE A O 1
#

Radius of gyration: 16.17 Å; chains: 1; bounding box: 36×30×52 Å